Protein AF-A0A534AQA0-F1 (afdb_monomer_lite)

Secondary structure (DSSP, 8-state):
---------S-HHHHHHHHHHHHH-GGG-TTTS--SS-GGG--------S-------

pLDDT: mean 92.05, std 9.33, range [45.75, 97.94]

Structure (mmCIF, N/CA/C/O backbone):
data_AF-A0A534AQA0-F1
#
_entry.id   AF-A0A534AQA0-F1
#
loop_
_atom_site.group_PDB
_atom_site.id
_atom_site.type_symbol
_atom_site.label_atom_id
_atom_site.label_alt_id
_atom_site.label_comp_id
_atom_site.label_asym_id
_atom_site.label_entity_id
_atom_site.label_seq_id
_atom_site.pdbx_PDB_ins_code
_atom_site.Cartn_x
_atom_site.Cartn_y
_atom_site.Cartn_z
_atom_site.occupancy
_atom_site.B_iso_or_equiv
_atom_site.auth_seq_id
_atom_site.auth_comp_id
_atom_site.auth_asym_id
_atom_site.auth_atom_id
_atom_site.pdbx_PDB_model_num
ATOM 1 N N . VAL A 1 1 ? 17.466 0.513 4.326 1.00 92.19 1 VAL A N 1
ATOM 2 C CA . VAL A 1 1 ? 16.522 1.308 5.148 1.00 92.19 1 VAL A CA 1
ATOM 3 C C . VAL A 1 1 ? 15.126 0.748 4.936 1.00 92.19 1 VAL A C 1
ATOM 5 O O . VAL A 1 1 ? 14.877 0.209 3.863 1.00 92.19 1 VAL A O 1
ATOM 8 N N . VAL A 1 2 ? 14.263 0.809 5.946 1.00 95.12 2 VAL A N 1
ATOM 9 C CA . VAL A 1 2 ? 12.853 0.407 5.839 1.00 95.12 2 VAL A CA 1
ATOM 10 C C . VAL A 1 2 ? 12.013 1.655 5.592 1.00 95.12 2 VAL A C 1
ATOM 12 O O . VAL A 1 2 ? 12.254 2.681 6.221 1.00 95.12 2 VAL A O 1
ATOM 15 N N . VAL A 1 3 ? 11.043 1.561 4.684 1.00 97.56 3 VAL A N 1
ATOM 16 C CA . VAL A 1 3 ? 10.054 2.616 4.438 1.00 97.56 3 VAL A CA 1
ATOM 17 C C . VAL A 1 3 ? 8.691 2.092 4.862 1.00 97.56 3 VAL A C 1
ATOM 19 O O . VAL A 1 3 ? 8.277 1.022 4.418 1.00 97.56 3 VAL A O 1
ATOM 22 N N . PHE A 1 4 ? 8.009 2.848 5.716 1.00 97.06 4 PHE A N 1
ATOM 23 C CA . PHE A 1 4 ? 6.609 2.627 6.052 1.00 97.06 4 PHE A CA 1
ATOM 24 C C . PHE A 1 4 ? 5.771 3.696 5.351 1.00 97.06 4 PHE A C 1
ATOM 26 O O . PHE A 1 4 ? 6.085 4.881 5.442 1.00 97.06 4 PHE A O 1
ATOM 33 N N . SER A 1 5 ? 4.746 3.278 4.610 1.00 96.56 5 SER A N 1
ATOM 34 C CA . SER A 1 5 ? 3.908 4.177 3.810 1.00 96.56 5 SER A CA 1
ATOM 35 C C . SER A 1 5 ? 2.486 3.642 3.707 1.00 96.56 5 SER A C 1
ATOM 37 O O . SER A 1 5 ? 2.280 2.428 3.764 1.00 96.56 5 SER A O 1
ATOM 39 N N . TRP A 1 6 ? 1.521 4.541 3.538 1.00 97.00 6 TRP A N 1
ATOM 40 C CA . TRP A 1 6 ? 0.117 4.211 3.317 1.00 97.00 6 TRP A CA 1
ATOM 41 C C . TRP A 1 6 ? -0.527 5.220 2.362 1.00 97.00 6 TRP A C 1
ATOM 43 O O . TRP A 1 6 ? 0.030 6.281 2.083 1.00 97.00 6 TRP A O 1
ATOM 53 N N . ILE A 1 7 ? -1.693 4.852 1.834 1.00 96.38 7 ILE A N 1
ATOM 54 C CA . ILE A 1 7 ? -2.557 5.724 1.038 1.00 96.38 7 ILE A CA 1
ATOM 55 C C . ILE A 1 7 ? -3.941 5.640 1.666 1.00 96.38 7 ILE A C 1
ATOM 57 O O . ILE A 1 7 ? -4.474 4.540 1.830 1.00 96.38 7 ILE A O 1
ATOM 61 N N . GLU A 1 8 ? -4.506 6.788 2.007 1.00 95.06 8 GLU A N 1
ATOM 62 C CA . GLU A 1 8 ? -5.866 6.883 2.525 1.00 95.06 8 GLU A CA 1
ATOM 63 C C . GLU A 1 8 ? -6.860 6.914 1.369 1.00 95.06 8 GLU A C 1
ATOM 65 O O . GLU A 1 8 ? -6.642 7.556 0.340 1.00 95.06 8 GLU A O 1
ATOM 70 N N . TRP A 1 9 ? -7.954 6.181 1.538 1.00 95.81 9 TRP A N 1
ATOM 71 C CA . TRP A 1 9 ? -9.032 6.092 0.565 1.00 95.81 9 TRP A CA 1
ATOM 72 C C . TRP A 1 9 ? -10.353 6.351 1.278 1.00 95.81 9 TRP A C 1
ATOM 74 O O . TRP A 1 9 ? -10.517 5.883 2.403 1.00 95.81 9 TRP A O 1
ATOM 84 N N . PRO A 1 10 ? -11.314 7.025 0.624 1.00 94.94 10 PRO A N 1
ATOM 85 C CA . PRO A 1 10 ? -12.626 7.254 1.221 1.00 94.94 10 PRO A CA 1
ATOM 86 C C . PRO A 1 10 ? -13.386 5.941 1.450 1.00 94.94 10 PRO A C 1
ATOM 88 O O . PRO A 1 10 ? -14.151 5.821 2.400 1.00 94.94 10 PRO A O 1
ATOM 91 N N . ASP A 1 11 ? -13.167 4.943 0.588 1.00 96.06 11 ASP A N 1
ATOM 92 C CA . ASP A 1 11 ? -13.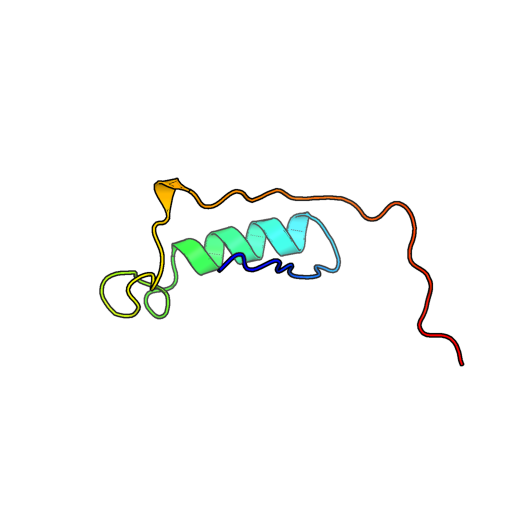791 3.630 0.676 1.00 96.06 11 ASP A CA 1
ATOM 93 C C . ASP A 1 11 ? -13.016 2.575 -0.146 1.00 96.06 11 ASP A C 1
ATOM 95 O O . ASP A 1 11 ? -12.129 2.884 -0.956 1.00 96.06 11 ASP A O 1
ATOM 99 N N . LYS A 1 12 ? -13.371 1.297 0.046 1.00 96.19 12 LYS A N 1
ATOM 100 C CA . LYS A 1 12 ? -12.742 0.162 -0.648 1.00 96.19 12 LYS A CA 1
ATOM 101 C C . LYS A 1 12 ? -13.013 0.155 -2.157 1.00 96.19 12 LYS A C 1
ATOM 103 O O . LYS A 1 12 ? -12.124 -0.216 -2.921 1.00 96.19 12 LYS A O 1
ATOM 108 N N . ALA A 1 13 ? -14.211 0.539 -2.596 1.00 97.88 13 ALA A N 1
ATOM 109 C CA . ALA A 1 13 ? -14.570 0.530 -4.013 1.00 97.88 13 ALA A CA 1
ATOM 110 C C . ALA A 1 13 ? -13.740 1.562 -4.795 1.00 97.88 13 ALA A C 1
ATOM 112 O O . ALA A 1 13 ? -13.207 1.249 -5.860 1.00 97.88 13 ALA A O 1
ATOM 113 N N . THR A 1 14 ? -13.542 2.749 -4.223 1.00 97.94 14 THR A N 1
ATOM 114 C CA . THR A 1 14 ? -12.670 3.800 -4.746 1.00 97.94 14 THR A CA 1
ATOM 115 C C . THR A 1 14 ? -11.222 3.315 -4.824 1.00 97.94 14 THR A C 1
ATOM 117 O O . THR A 1 14 ? -10.595 3.449 -5.879 1.00 97.94 14 THR A O 1
ATOM 120 N N . ARG A 1 15 ? -10.703 2.678 -3.762 1.00 97.62 15 ARG A N 1
ATOM 121 C CA . ARG A 1 15 ? -9.357 2.077 -3.764 1.00 97.62 15 ARG A CA 1
ATOM 122 C C . ARG A 1 15 ? -9.189 1.049 -4.881 1.00 97.62 15 ARG A C 1
ATOM 124 O O . ARG A 1 15 ? -8.172 1.051 -5.574 1.00 97.62 15 ARG A O 1
ATOM 131 N N . ASP A 1 16 ? -10.156 0.149 -5.045 1.00 97.50 16 ASP A N 1
ATOM 132 C CA . ASP A 1 16 ? -10.074 -0.940 -6.022 1.00 97.50 16 ASP A CA 1
ATOM 133 C C . ASP A 1 16 ? -10.147 -0.408 -7.460 1.00 97.50 16 ASP A C 1
ATOM 135 O O . ASP A 1 16 ? -9.335 -0.794 -8.306 1.00 97.50 16 ASP A O 1
ATOM 139 N N . ALA A 1 17 ? -11.043 0.549 -7.723 1.00 97.69 17 ALA A N 1
ATOM 140 C CA . ALA A 1 17 ? -11.128 1.228 -9.012 1.00 97.69 17 ALA A CA 1
ATOM 141 C C . ALA A 1 17 ? -9.841 2.003 -9.341 1.00 97.69 17 ALA A C 1
ATOM 143 O O . ALA A 1 17 ? -9.380 1.990 -10.486 1.00 97.69 17 ALA A O 1
ATOM 144 N N . ALA A 1 18 ? -9.234 2.663 -8.352 1.00 96.88 18 ALA A N 1
ATOM 145 C CA . ALA A 1 18 ? -7.973 3.371 -8.533 1.00 96.88 18 ALA A CA 1
ATOM 146 C C . ALA A 1 18 ? -6.807 2.412 -8.802 1.00 96.88 18 ALA A C 1
ATOM 148 O O . ALA A 1 1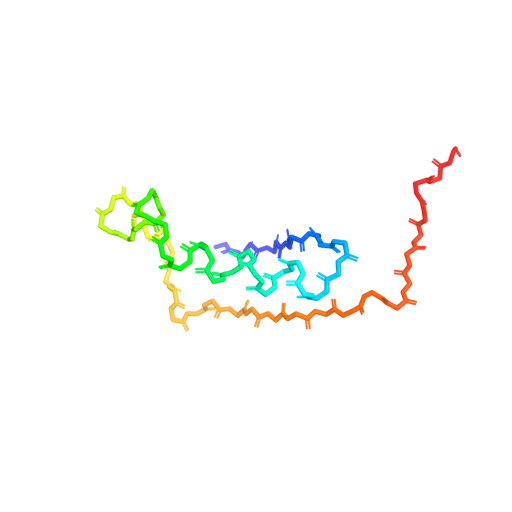8 ? -6.029 2.655 -9.722 1.00 96.88 18 ALA A O 1
ATOM 149 N N . MET A 1 19 ? -6.715 1.295 -8.074 1.00 95.44 19 MET A N 1
ATOM 150 C CA . MET A 1 19 ? -5.672 0.290 -8.300 1.00 95.44 19 MET A CA 1
ATOM 151 C C . MET A 1 19 ? -5.750 -0.292 -9.718 1.00 95.44 19 MET A C 1
ATOM 153 O O . MET A 1 19 ? -4.729 -0.407 -10.395 1.00 95.44 19 MET A O 1
ATOM 157 N N . ALA A 1 20 ? -6.959 -0.581 -10.210 1.00 96.38 20 ALA A N 1
ATOM 158 C CA . ALA A 1 20 ? -7.161 -1.030 -11.586 1.00 96.38 20 ALA A CA 1
ATOM 159 C C . ALA A 1 20 ? -6.682 0.007 -12.618 1.00 96.38 20 ALA A C 1
ATOM 161 O O . ALA A 1 20 ? -6.080 -0.358 -13.628 1.00 96.38 20 ALA A O 1
ATOM 162 N N . LYS A 1 21 ? -6.904 1.303 -12.367 1.00 96.56 21 LYS A N 1
ATOM 163 C CA . LYS A 1 21 ? -6.386 2.379 -13.228 1.00 96.56 21 LYS A CA 1
ATOM 164 C C . LYS A 1 21 ? -4.863 2.460 -13.173 1.00 96.56 21 LYS A C 1
ATOM 166 O O . LYS A 1 21 ? -4.243 2.515 -14.226 1.00 96.56 21 LYS A O 1
ATOM 171 N N . VAL A 1 22 ? -4.269 2.409 -11.978 1.00 93.62 22 VAL A N 1
ATOM 172 C CA . VAL A 1 22 ? -2.810 2.465 -11.770 1.00 93.62 22 VAL A CA 1
ATOM 173 C C . VAL A 1 22 ? -2.095 1.352 -12.533 1.00 93.62 22 VAL A C 1
ATOM 175 O O . VAL A 1 22 ? -1.123 1.629 -13.226 1.00 93.62 22 VAL A O 1
ATOM 178 N N . MET A 1 23 ? -2.607 0.118 -12.475 1.0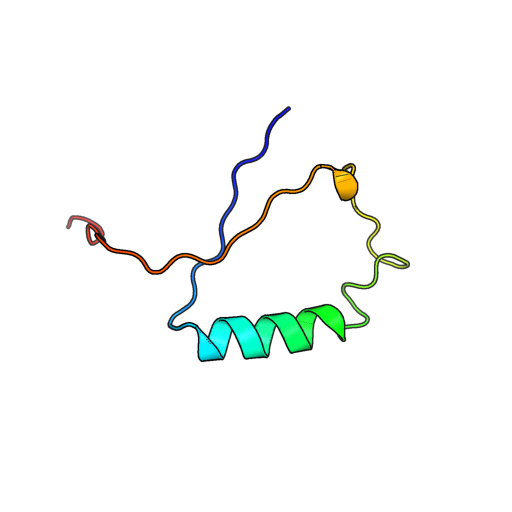0 91.50 23 MET A N 1
ATOM 179 C CA . MET A 1 23 ? -2.014 -1.021 -13.191 1.00 91.50 23 MET A CA 1
ATOM 180 C C . MET A 1 23 ? -2.046 -0.868 -14.719 1.00 91.50 23 MET A C 1
ATOM 182 O O . MET A 1 23 ? -1.219 -1.457 -15.409 1.00 91.50 23 MET A O 1
ATOM 186 N N . ASN A 1 24 ? -2.984 -0.079 -15.248 1.00 94.31 24 ASN A N 1
ATOM 187 C CA . ASN A 1 24 ? -3.139 0.167 -16.682 1.00 94.31 24 ASN A CA 1
ATOM 188 C C . ASN A 1 24 ? -2.550 1.516 -17.132 1.00 94.31 24 ASN A C 1
ATOM 190 O O . ASN A 1 24 ? -2.587 1.844 -18.321 1.00 94.31 24 ASN A O 1
ATOM 194 N N . ASP A 1 25 ? -2.023 2.319 -16.207 1.00 95.06 25 ASP A N 1
ATOM 195 C CA . ASP A 1 25 ? -1.528 3.655 -16.507 1.00 95.06 25 ASP A CA 1
ATOM 196 C C . ASP A 1 25 ? -0.101 3.597 -17.061 1.00 95.06 25 ASP A C 1
ATOM 198 O O . ASP A 1 25 ? 0.860 3.282 -16.357 1.00 95.06 25 ASP A O 1
ATOM 202 N N . ARG A 1 26 ? 0.057 3.974 -18.333 1.00 93.06 26 ARG A N 1
ATOM 203 C CA . ARG A 1 26 ? 1.363 4.018 -19.008 1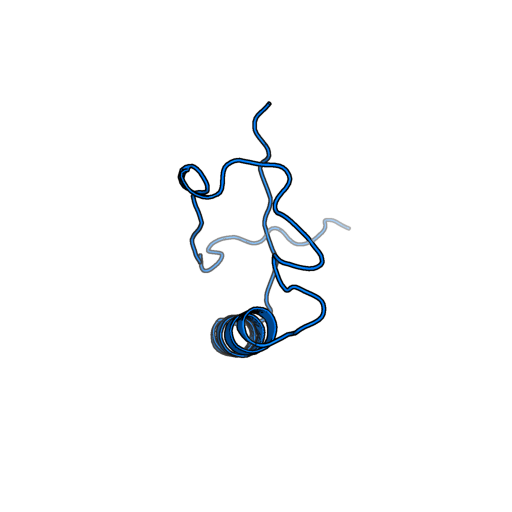.00 93.06 26 ARG A CA 1
ATOM 204 C C . ARG A 1 26 ? 2.375 4.920 -18.304 1.00 93.06 26 ARG A C 1
ATOM 206 O O . ARG A 1 26 ? 3.567 4.652 -18.398 1.00 93.06 26 ARG A O 1
ATOM 213 N N . ARG A 1 27 ? 1.926 5.959 -17.591 1.00 92.88 27 ARG A N 1
ATOM 214 C CA . ARG A 1 27 ? 2.804 6.879 -16.844 1.00 92.88 27 ARG A CA 1
ATOM 215 C C . ARG A 1 27 ? 3.492 6.191 -15.666 1.00 92.88 27 ARG A C 1
ATOM 217 O O . ARG A 1 27 ? 4.549 6.635 -15.231 1.00 92.88 27 ARG A O 1
ATOM 224 N N . LEU A 1 28 ? 2.889 5.118 -15.157 1.00 91.50 28 LEU A N 1
ATOM 225 C CA . LEU A 1 28 ? 3.371 4.336 -14.019 1.00 91.50 28 LEU A CA 1
ATOM 226 C C . LEU A 1 28 ? 4.027 3.024 -14.456 1.00 91.50 28 LEU A C 1
ATOM 228 O O . LEU A 1 28 ? 4.326 2.172 -13.622 1.00 91.50 28 LEU A O 1
ATOM 232 N N . SER A 1 29 ? 4.269 2.861 -15.758 1.00 90.19 29 SER A N 1
ATOM 233 C CA . SER A 1 29 ? 4.940 1.682 -16.276 1.00 90.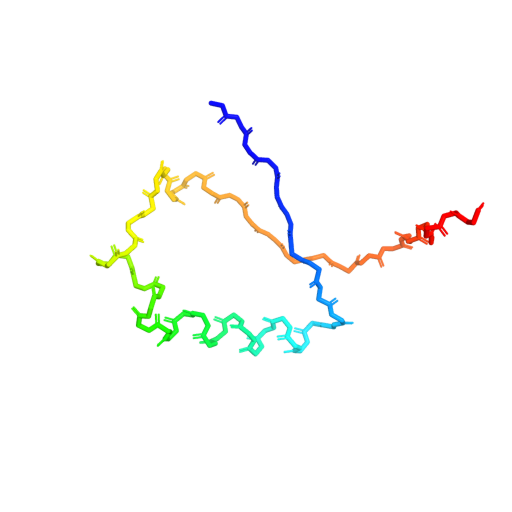19 29 SER A CA 1
ATOM 234 C C . SER A 1 29 ? 6.348 1.532 -15.675 1.00 90.19 29 SER A C 1
ATOM 236 O O . SER A 1 29 ? 7.118 2.497 -15.691 1.00 90.19 29 SER A O 1
ATOM 238 N N . PRO A 1 30 ? 6.757 0.314 -15.269 1.00 88.50 30 PRO A N 1
ATOM 239 C CA . PRO A 1 30 ? 8.132 0.032 -14.862 1.00 88.50 30 PRO A CA 1
ATOM 240 C C . PRO A 1 30 ? 9.179 0.303 -15.950 1.00 88.50 30 PRO A C 1
ATOM 242 O O . PRO A 1 30 ? 10.354 0.455 -15.630 1.00 88.50 30 PRO A O 1
ATOM 245 N N . GLN A 1 31 ? 8.778 0.351 -17.229 1.00 89.19 31 GLN A N 1
ATOM 246 C CA . GLN A 1 31 ? 9.696 0.689 -18.323 1.00 89.19 31 GLN A CA 1
ATOM 247 C C . GLN A 1 31 ? 10.126 2.161 -18.277 1.00 89.19 31 GLN A C 1
ATOM 249 O O . GLN A 1 31 ? 11.257 2.475 -18.635 1.00 89.19 31 GLN A O 1
ATOM 254 N N . THR A 1 32 ? 9.235 3.056 -17.842 1.00 89.12 32 THR A N 1
ATOM 255 C CA . THR A 1 32 ? 9.498 4.501 -17.735 1.00 89.12 32 THR A CA 1
ATOM 256 C C . THR A 1 32 ? 9.816 4.937 -16.309 1.00 89.12 32 THR A C 1
ATOM 258 O O . THR A 1 32 ? 10.503 5.934 -16.116 1.00 89.12 32 THR A O 1
ATOM 261 N N . ASN A 1 33 ? 9.320 4.204 -15.313 1.00 88.06 33 ASN A N 1
ATOM 262 C CA . ASN A 1 33 ? 9.499 4.480 -13.895 1.00 88.06 33 ASN A CA 1
ATOM 263 C C . ASN A 1 33 ? 9.905 3.187 -13.157 1.00 88.06 33 ASN A C 1
ATOM 265 O O . ASN A 1 33 ? 9.055 2.521 -12.557 1.00 88.06 33 ASN A O 1
ATOM 269 N N . PRO A 1 34 ? 11.179 2.767 -13.259 1.00 91.00 34 PRO A N 1
ATOM 270 C CA . PRO A 1 34 ? 11.644 1.532 -12.642 1.00 91.00 34 PRO A CA 1
ATOM 271 C C . PRO A 1 34 ? 11.593 1.631 -11.114 1.00 91.00 34 PRO A C 1
ATOM 273 O O . PRO A 1 34 ? 11.923 2.663 -10.531 1.00 91.00 34 PRO A O 1
ATOM 276 N N . MET A 1 35 ? 11.214 0.538 -10.447 1.00 92.25 35 MET A N 1
ATOM 277 C CA . MET A 1 35 ? 11.166 0.514 -8.983 1.00 92.25 35 MET A CA 1
ATOM 278 C C . MET A 1 35 ? 12.573 0.706 -8.390 1.00 92.25 35 MET A C 1
ATOM 280 O O . MET A 1 35 ? 13.464 -0.092 -8.688 1.00 92.25 35 MET A O 1
ATOM 284 N N . PRO A 1 36 ? 12.786 1.691 -7.495 1.00 93.88 36 PRO A N 1
ATOM 285 C CA . PRO A 1 36 ? 14.086 1.936 -6.866 1.00 93.88 36 PRO A CA 1
ATOM 286 C C . PRO A 1 36 ? 14.372 0.985 -5.685 1.00 93.88 36 PRO A C 1
ATOM 288 O O . PRO A 1 36 ? 15.262 1.235 -4.874 1.00 93.88 36 PRO A O 1
ATOM 291 N N . PHE A 1 37 ? 13.600 -0.096 -5.551 1.00 93.88 37 PHE A N 1
ATOM 292 C CA . PHE A 1 37 ? 13.721 -1.115 -4.512 1.00 93.88 37 PHE A CA 1
ATOM 293 C C . PHE A 1 37 ? 13.322 -2.494 -5.058 1.00 93.88 37 PHE A C 1
ATOM 295 O O . PHE A 1 37 ? 12.689 -2.617 -6.106 1.00 93.88 37 PHE A O 1
ATOM 302 N N . ASP A 1 38 ? 13.681 -3.553 -4.333 1.00 94.69 38 ASP A N 1
ATOM 303 C CA . ASP A 1 38 ? 13.326 -4.927 -4.692 1.00 94.69 38 ASP A CA 1
ATOM 304 C C . ASP A 1 38 ? 11.848 -5.216 -4.394 1.00 94.69 38 ASP A C 1
ATOM 306 O O . ASP A 1 38 ? 11.465 -5.491 -3.253 1.00 94.69 38 ASP A O 1
ATOM 310 N N . GLY A 1 39 ? 11.019 -5.172 -5.439 1.00 91.38 39 GLY A N 1
ATOM 311 C CA . GLY A 1 39 ? 9.579 -5.410 -5.344 1.00 91.38 39 GLY A CA 1
ATOM 312 C C . GLY A 1 39 ? 9.195 -6.797 -4.819 1.00 91.38 39 GLY A C 1
ATOM 313 O O . GLY A 1 39 ? 8.092 -6.948 -4.304 1.00 91.38 39 GLY A O 1
ATOM 314 N N . LYS A 1 40 ? 10.090 -7.798 -4.857 1.00 94.94 40 LYS A N 1
ATOM 315 C CA . LYS A 1 40 ? 9.806 -9.127 -4.281 1.00 94.94 40 LYS A CA 1
ATOM 316 C C . LYS A 1 40 ? 9.691 -9.099 -2.757 1.00 94.94 40 LYS A C 1
ATOM 318 O O . LYS A 1 40 ? 9.112 -10.010 -2.176 1.00 94.94 40 LYS A O 1
ATOM 323 N N . ARG A 1 41 ? 10.259 -8.074 -2.116 1.00 96.88 41 ARG A N 1
ATOM 324 C CA . ARG A 1 41 ? 10.232 -7.874 -0.660 1.00 96.88 41 ARG A CA 1
ATOM 325 C C . ARG A 1 41 ? 9.173 -6.864 -0.218 1.00 96.88 41 ARG A C 1
ATOM 327 O O . ARG A 1 41 ? 9.057 -6.608 0.977 1.00 96.88 41 ARG A O 1
ATOM 334 N N . LEU A 1 42 ? 8.420 -6.280 -1.155 1.00 95.75 42 LEU A N 1
ATOM 335 C CA . LEU A 1 42 ? 7.320 -5.382 -0.827 1.00 95.75 42 LEU A CA 1
ATOM 336 C C . LEU A 1 42 ? 6.181 -6.178 -0.187 1.00 95.75 42 LEU A C 1
ATOM 338 O O . LEU A 1 42 ? 5.692 -7.152 -0.754 1.00 95.75 42 LEU A O 1
ATOM 342 N N . ILE A 1 43 ? 5.729 -5.714 0.972 1.00 97.25 43 ILE A N 1
ATOM 343 C CA . ILE A 1 43 ? 4.548 -6.233 1.654 1.00 97.25 43 ILE A CA 1
ATOM 344 C C . ILE A 1 43 ? 3.491 -5.134 1.599 1.00 97.25 43 ILE A C 1
ATOM 346 O O . ILE A 1 43 ? 3.770 -3.993 1.965 1.00 97.25 43 ILE A O 1
ATOM 350 N N . PHE A 1 44 ? 2.290 -5.461 1.127 1.00 95.94 44 PHE A N 1
ATOM 351 C CA . PHE A 1 44 ? 1.174 -4.521 1.058 1.00 95.94 44 PHE A CA 1
ATOM 352 C C . PHE A 1 44 ? -0.135 -5.195 1.475 1.00 95.94 44 PHE A C 1
ATOM 354 O O . PHE A 1 44 ? -0.306 -6.403 1.325 1.00 95.94 44 PHE A O 1
ATOM 361 N N . GLY A 1 45 ? -1.068 -4.396 1.986 1.00 96.00 45 GLY A N 1
ATOM 362 C CA . GLY A 1 45 ? -2.384 -4.845 2.427 1.00 96.00 45 GLY A CA 1
ATOM 363 C C . GLY A 1 45 ? -3.386 -3.695 2.426 1.00 96.00 45 GLY A C 1
ATOM 364 O O . GLY A 1 45 ? -2.998 -2.527 2.431 1.00 96.00 45 GLY A O 1
ATOM 365 N N . GLY A 1 46 ? -4.673 -4.032 2.373 1.00 95.88 46 GLY A N 1
ATOM 366 C CA . GLY A 1 46 ? -5.769 -3.081 2.553 1.00 95.88 46 GLY A CA 1
ATOM 367 C C . GLY A 1 46 ? -6.409 -3.289 3.919 1.00 95.88 46 GLY A C 1
ATOM 368 O O . GLY A 1 46 ? -6.701 -4.427 4.282 1.00 95.88 46 GLY A O 1
ATOM 369 N N . PHE A 1 47 ? -6.629 -2.204 4.655 1.00 96.31 47 PHE A N 1
ATOM 370 C CA . PHE A 1 47 ? -7.175 -2.234 6.008 1.00 96.31 47 PHE A CA 1
ATOM 371 C C . PHE A 1 47 ? -8.331 -1.243 6.112 1.00 96.31 47 PHE A C 1
ATOM 373 O O . PHE A 1 47 ? -8.243 -0.135 5.584 1.00 96.31 47 PHE A O 1
ATOM 380 N N . SER A 1 48 ? -9.404 -1.639 6.793 1.00 95.69 48 SER A N 1
ATOM 381 C CA . SER A 1 48 ? -10.441 -0.703 7.226 1.00 95.69 48 SER A CA 1
ATOM 382 C C . SER A 1 48 ? -10.007 -0.075 8.552 1.00 95.69 48 SER A C 1
ATOM 384 O O . SER A 1 48 ? -9.652 -0.828 9.466 1.00 95.69 48 SER A O 1
ATOM 386 N N . PRO A 1 49 ? -10.012 1.263 8.684 1.00 93.25 49 PRO A N 1
ATOM 387 C CA . PRO A 1 49 ? -9.703 1.903 9.955 1.00 93.25 49 PRO A CA 1
ATOM 388 C C . PRO A 1 49 ? -10.763 1.521 10.995 1.00 93.25 49 PRO A C 1
ATOM 390 O O . PRO A 1 49 ? -11.959 1.550 10.718 1.00 93.25 49 PRO A O 1
ATOM 393 N N . VAL A 1 50 ? -10.314 1.131 12.190 1.00 95.31 50 VAL A N 1
ATOM 394 C CA . VAL A 1 50 ? -11.191 0.811 13.337 1.00 95.31 50 VAL A CA 1
ATOM 395 C C . VAL A 1 50 ? -11.278 1.958 14.339 1.00 95.31 50 VAL A C 1
ATOM 397 O O . VAL A 1 50 ? -12.237 2.052 15.097 1.00 95.31 50 VAL A O 1
ATOM 400 N N . VAL A 1 51 ? -10.269 2.828 14.339 1.00 93.75 51 VAL A N 1
ATOM 401 C CA . VAL A 1 51 ? -10.192 4.043 15.141 1.00 93.75 51 VAL A CA 1
ATOM 402 C C . VAL A 1 51 ? -9.589 5.116 14.252 1.00 93.75 51 VAL A C 1
ATOM 404 O O . VAL A 1 51 ? -8.547 4.897 13.637 1.00 93.75 51 VAL A O 1
ATOM 407 N N . GLU A 1 52 ? -10.234 6.271 14.227 1.00 87.94 52 GLU A N 1
ATOM 408 C CA . GLU A 1 52 ? -9.694 7.491 13.654 1.00 87.94 52 GLU A CA 1
ATOM 409 C C . GLU A 1 52 ? -9.811 8.565 14.728 1.00 87.94 52 GLU A C 1
ATOM 411 O O . GLU A 1 52 ? -10.902 8.885 15.202 1.00 87.94 52 GLU A O 1
ATOM 416 N N . LEU A 1 53 ? -8.666 9.063 15.180 1.00 86.06 53 LEU A N 1
ATOM 417 C CA . LEU A 1 53 ? -8.636 10.225 16.048 1.00 86.06 53 LEU A CA 1
ATOM 418 C C . LEU A 1 53 ? -8.623 11.420 15.107 1.00 86.06 53 LEU A C 1
ATOM 420 O O . LEU A 1 53 ? -7.638 11.623 14.398 1.00 86.06 53 LEU A O 1
ATOM 424 N N . GLY A 1 54 ? -9.736 12.155 15.051 1.00 78.81 54 GLY A N 1
ATOM 425 C CA . GLY A 1 54 ? -9.809 13.378 14.257 1.00 78.81 54 GLY A CA 1
ATOM 426 C C . GLY A 1 54 ? -8.641 14.304 14.593 1.00 78.81 54 GLY A C 1
ATOM 427 O O . GLY A 1 54 ? -8.094 14.246 15.699 1.00 78.81 54 GLY A O 1
ATOM 428 N N . ALA A 1 55 ? -8.247 15.154 13.64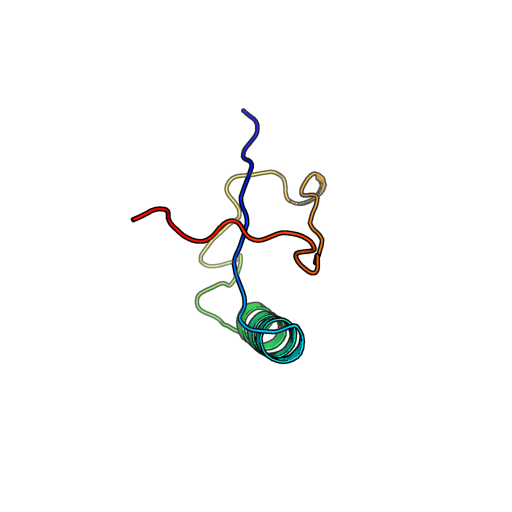5 1.00 68.25 55 ALA A N 1
ATOM 429 C CA . ALA A 1 55 ? -7.269 16.195 13.925 1.00 68.25 55 ALA A CA 1
ATOM 430 C C . ALA A 1 55 ? -7.786 17.025 15.110 1.00 68.25 55 ALA A C 1
ATOM 432 O O . ALA A 1 55 ? -8.822 17.680 14.996 1.00 68.25 55 ALA A O 1
ATOM 433 N N . GLY A 1 56 ? -7.126 16.915 16.266 1.00 55.38 56 GLY A N 1
ATOM 434 C CA . GLY A 1 56 ? -7.465 17.718 17.433 1.00 55.38 56 GLY A CA 1
ATOM 435 C C . GLY A 1 56 ? -7.461 19.190 17.035 1.00 55.38 56 GLY A C 1
ATOM 436 O O . GLY A 1 56 ? -6.501 19.646 16.410 1.00 55.38 56 GLY A O 1
ATOM 437 N N . LEU A 1 57 ? -8.556 19.889 17.340 1.00 45.75 57 LEU A N 1
ATOM 438 C CA . LEU A 1 57 ? -8.564 21.349 17.378 1.00 45.75 57 LEU A CA 1
ATOM 439 C C . LEU A 1 57 ? -7.598 21.835 18.462 1.00 45.75 57 LEU A C 1
ATOM 441 O O . LEU A 1 57 ? -7.579 21.203 19.545 1.00 45.75 57 LEU A O 1
#

Sequence (57 aa):
VVVFSWIEWPDKATRDAAMAKVMNDRRLSPQTNPMPFDGKRLIFGGFSPVVELGAGL

Radius of gyration: 14.79 Å; chains: 1; bounding box: 31×30×36 Å

Foldseek 3Di:
DDDDDDDDDPDDVRVVVVVVCLVVDPCNDCVNVPDPDDPVPDDDDDDDDPDDDPDDD